Protein AF-A0A956DP45-F1 (afdb_monomer_lite)

Sequence (101 aa):
LAVGPGGSSLLLGTYENVLTLEDTILTATAARHAYAAKLSPSGGLVWLWSLAGSVSEGGDLWVGADDQVLLGQIFRGSVTAGANGWSTNGSDDALLVRLAP

pLDDT: mean 92.79, std 5.14, range [59.31, 97.0]

Structure (mmCIF, N/CA/C/O backbone):
data_AF-A0A956DP45-F1
#
_entry.id   AF-A0A956DP45-F1
#
loop_
_atom_site.group_PDB
_atom_site.id
_atom_site.type_symbol
_atom_site.label_atom_id
_atom_site.label_alt_id
_atom_site.label_comp_id
_atom_site.label_asym_id
_atom_site.label_entity_id
_atom_site.label_seq_id
_atom_site.pdbx_PDB_ins_code
_atom_site.Cartn_x
_atom_site.Cartn_y
_atom_site.Cartn_z
_atom_site.occupancy
_atom_site.B_iso_or_equiv
_atom_site.auth_seq_id
_atom_site.auth_comp_id
_atom_site.auth_asym_id
_atom_site.auth_atom_id
_atom_site.pdbx_PDB_model_num
ATOM 1 N N . LEU A 1 1 ? -1.260 10.364 4.258 1.00 89.25 1 LEU A N 1
ATOM 2 C CA . LEU A 1 1 ? -1.987 10.027 5.506 1.00 89.25 1 LEU A CA 1
ATOM 3 C C . LEU A 1 1 ? -3.413 10.526 5.355 1.00 89.25 1 LEU A C 1
ATOM 5 O O . LEU A 1 1 ? -3.586 11.660 4.929 1.00 89.25 1 LEU A O 1
ATOM 9 N N . ALA A 1 2 ? -4.395 9.698 5.695 1.00 93.00 2 ALA A N 1
ATOM 10 C CA . ALA A 1 2 ? -5.812 10.049 5.720 1.00 93.00 2 ALA A CA 1
ATOM 11 C C . ALA A 1 2 ? -6.455 9.578 7.033 1.00 93.00 2 ALA A C 1
ATOM 13 O O . ALA A 1 2 ? -5.910 8.708 7.714 1.00 93.00 2 ALA A O 1
ATOM 14 N N . VAL A 1 3 ? -7.612 10.145 7.380 1.00 93.31 3 VAL A N 1
ATOM 15 C CA . VAL A 1 3 ? -8.429 9.698 8.517 1.00 93.31 3 VAL A CA 1
ATOM 16 C C . VAL A 1 3 ? -9.648 8.974 7.966 1.00 93.31 3 VAL A C 1
ATOM 18 O O . VAL A 1 3 ? -10.392 9.534 7.163 1.00 93.31 3 VAL A O 1
ATOM 21 N N . GLY A 1 4 ? -9.827 7.724 8.374 1.00 90.81 4 GLY A N 1
ATOM 22 C CA . GLY A 1 4 ? -10.973 6.910 8.010 1.00 90.81 4 GLY A CA 1
ATOM 23 C C . GLY A 1 4 ? -12.121 7.003 9.016 1.00 90.81 4 GLY A C 1
ATOM 24 O O . GLY A 1 4 ? -12.023 7.685 10.046 1.00 90.81 4 GLY A O 1
ATOM 25 N N . PRO A 1 5 ? -13.223 6.284 8.750 1.00 89.31 5 PRO A N 1
ATOM 26 C CA . PRO A 1 5 ? -14.351 6.195 9.666 1.00 89.31 5 PRO A CA 1
ATOM 27 C C . PRO A 1 5 ? -13.918 5.775 11.077 1.00 89.31 5 PRO A C 1
ATOM 29 O O . PRO A 1 5 ? -12.967 5.006 11.265 1.00 89.31 5 PRO A O 1
ATOM 32 N N . GLY A 1 6 ? -14.610 6.314 12.084 1.00 90.38 6 GLY A N 1
ATOM 33 C CA . GLY A 1 6 ? -14.350 6.007 13.492 1.00 90.38 6 GLY A CA 1
ATOM 34 C C . GLY A 1 6 ? -13.015 6.528 14.038 1.00 90.38 6 GLY A C 1
ATOM 35 O O . GLY A 1 6 ? -12.634 6.128 15.131 1.00 90.38 6 GLY A O 1
ATOM 36 N N . GLY A 1 7 ? -12.304 7.398 13.307 1.00 93.31 7 GLY A N 1
ATOM 37 C CA . GLY A 1 7 ? -11.013 7.953 13.736 1.00 93.31 7 GLY A CA 1
ATOM 38 C C . GLY A 1 7 ? -9.816 7.047 13.444 1.00 93.31 7 GLY A C 1
ATOM 39 O O . GLY A 1 7 ? -8.752 7.222 14.031 1.00 93.31 7 GLY A O 1
ATOM 40 N N . SER A 1 8 ? -9.984 6.060 12.562 1.00 94.75 8 SER A N 1
ATOM 41 C CA . SER A 1 8 ? -8.867 5.244 12.087 1.00 94.75 8 SER A CA 1
ATOM 42 C C . SER A 1 8 ? -7.892 6.073 11.248 1.00 94.75 8 SER A C 1
ATOM 44 O O . SER A 1 8 ? -8.282 7.043 10.603 1.00 94.75 8 SER A O 1
ATOM 46 N N . SER A 1 9 ? -6.616 5.698 11.249 1.00 95.19 9 SER A N 1
ATOM 47 C CA . SER A 1 9 ? -5.589 6.363 10.439 1.00 95.19 9 SER A CA 1
ATOM 48 C C . SER A 1 9 ? -5.172 5.470 9.283 1.00 95.19 9 SER A C 1
ATOM 50 O O . SER A 1 9 ? -4.918 4.286 9.486 1.00 95.19 9 SER A O 1
ATOM 52 N N . LEU A 1 10 ? -5.082 6.030 8.078 1.00 95.62 10 LEU A N 1
ATOM 53 C CA . LEU A 1 10 ? -4.624 5.321 6.890 1.00 95.62 10 LEU A CA 1
ATOM 54 C C . LEU A 1 10 ? -3.314 5.906 6.379 1.00 95.62 10 LEU A C 1
ATOM 56 O O . LEU A 1 10 ? -3.207 7.090 6.047 1.00 95.62 10 LEU A O 1
ATOM 60 N N . LEU A 1 11 ? -2.312 5.045 6.303 1.00 95.00 11 LEU A N 1
ATOM 61 C CA . LEU A 1 11 ? -0.968 5.358 5.857 1.00 95.00 11 LEU A CA 1
ATOM 62 C C . LEU A 1 11 ? -0.778 4.836 4.439 1.00 95.00 11 LEU A C 1
ATOM 64 O O . LEU A 1 11 ? -1.192 3.726 4.123 1.00 95.00 11 LEU A O 1
ATOM 68 N N . LEU A 1 12 ? -0.121 5.644 3.615 1.00 95.31 12 LEU A N 1
ATOM 69 C CA . LEU A 1 12 ? 0.456 5.241 2.342 1.00 95.31 12 LEU A CA 1
ATOM 70 C C . LEU A 1 12 ? 1.883 5.752 2.335 1.00 95.31 12 LEU A C 1
ATOM 72 O O . LEU A 1 12 ? 2.136 6.904 2.696 1.00 95.31 12 LEU A O 1
ATOM 76 N N . GLY A 1 13 ? 2.798 4.890 1.932 1.00 94.50 13 GLY A N 1
ATOM 77 C CA . GLY A 1 13 ? 4.192 5.246 1.782 1.00 94.50 13 GLY A CA 1
ATOM 78 C C . GLY A 1 13 ? 4.934 4.209 0.967 1.00 94.50 13 GLY A C 1
ATOM 79 O O . GLY A 1 13 ? 4.350 3.262 0.438 1.00 94.50 13 GLY A O 1
ATOM 80 N N . THR A 1 14 ? 6.243 4.395 0.889 1.00 95.06 14 THR A N 1
ATOM 81 C CA . THR A 1 14 ? 7.146 3.485 0.195 1.00 95.06 14 THR A CA 1
ATOM 82 C C . THR A 1 14 ? 8.193 2.919 1.143 1.00 95.06 14 THR A C 1
ATOM 84 O O . THR A 1 14 ? 8.499 3.526 2.168 1.00 95.06 14 THR A O 1
ATOM 87 N N . TYR A 1 15 ? 8.753 1.763 0.797 1.00 95.06 15 TYR A N 1
ATOM 88 C CA . TYR A 1 15 ? 9.840 1.123 1.534 1.00 95.06 15 TYR A CA 1
ATOM 89 C C . TYR A 1 15 ? 10.820 0.435 0.573 1.00 95.06 15 TYR A C 1
ATOM 91 O O . TYR A 1 15 ? 10.412 -0.112 -0.449 1.00 95.06 15 TYR A O 1
ATOM 99 N N . GLU A 1 16 ? 12.117 0.486 0.890 1.00 93.44 16 GLU A N 1
ATOM 100 C CA . GLU A 1 16 ? 13.202 0.042 -0.012 1.00 93.44 16 GLU A CA 1
ATOM 101 C C . GLU A 1 16 ? 13.999 -1.159 0.526 1.00 93.44 16 GLU A C 1
ATOM 103 O O . GLU A 1 16 ? 14.717 -1.812 -0.220 1.00 93.44 16 GLU A O 1
ATOM 108 N N . ASN A 1 17 ? 13.869 -1.486 1.816 1.00 93.00 17 ASN A N 1
ATOM 109 C CA . ASN A 1 17 ? 14.547 -2.638 2.417 1.00 93.00 17 ASN A CA 1
ATOM 110 C C . ASN A 1 17 ? 13.596 -3.417 3.324 1.00 93.00 17 ASN A C 1
ATOM 112 O O . ASN A 1 17 ? 13.037 -4.435 2.926 1.00 93.00 17 ASN A O 1
ATOM 116 N N . VAL A 1 18 ? 13.346 -2.899 4.524 1.00 95.12 18 VAL A N 1
ATOM 117 C CA . VAL A 1 18 ? 12.413 -3.495 5.476 1.00 95.12 18 VAL A CA 1
ATOM 118 C C . VAL A 1 18 ? 11.458 -2.420 5.964 1.00 95.12 18 VAL A C 1
ATOM 120 O O . VAL A 1 18 ? 11.887 -1.331 6.342 1.00 95.12 18 VAL A O 1
ATOM 123 N N . LEU A 1 19 ? 10.168 -2.739 5.960 1.00 95.75 19 LEU A N 1
ATOM 124 C CA . LEU A 1 19 ? 9.162 -2.026 6.729 1.00 95.75 19 LEU A CA 1
ATOM 125 C C . LEU A 1 19 ? 8.722 -2.933 7.872 1.00 95.75 19 LEU A C 1
ATOM 127 O O . LEU A 1 19 ? 8.151 -3.996 7.635 1.00 95.75 19 LEU A O 1
ATOM 131 N N . THR A 1 20 ? 8.969 -2.490 9.097 1.00 96.06 20 THR A N 1
ATOM 132 C CA . THR A 1 20 ? 8.425 -3.122 10.298 1.00 96.06 20 THR A CA 1
ATOM 133 C C . THR A 1 20 ? 7.301 -2.251 10.830 1.00 96.06 20 THR A C 1
ATOM 135 O O . THR A 1 20 ? 7.506 -1.062 11.079 1.00 96.06 20 THR A O 1
ATOM 138 N N . LEU A 1 21 ? 6.124 -2.844 11.002 1.00 95.25 21 LEU A N 1
ATOM 139 C CA . LEU A 1 21 ? 4.976 -2.208 11.632 1.00 95.25 21 LEU A CA 1
ATOM 140 C C . LEU A 1 21 ? 4.388 -3.185 12.649 1.00 95.25 21 LEU A C 1
ATOM 142 O O . LEU A 1 21 ? 3.859 -4.231 12.274 1.00 95.25 21 LEU A O 1
ATOM 146 N N . GLU A 1 22 ? 4.535 -2.844 13.930 1.00 94.88 22 GLU A N 1
ATOM 147 C CA . GLU A 1 22 ? 4.326 -3.776 15.045 1.00 94.88 22 GLU A CA 1
ATOM 148 C C . GLU A 1 22 ? 5.127 -5.075 14.831 1.00 94.88 22 GLU A C 1
ATOM 150 O O . GLU A 1 22 ? 6.327 -5.011 14.557 1.00 94.88 22 GLU A O 1
ATOM 155 N N . ASP A 1 23 ? 4.475 -6.236 14.910 1.00 94.38 23 ASP A N 1
ATOM 156 C CA . ASP A 1 23 ? 5.091 -7.550 14.702 1.00 94.38 23 ASP A CA 1
ATOM 157 C C . ASP A 1 23 ? 5.104 -7.984 13.222 1.00 94.38 23 ASP A C 1
ATOM 159 O O . ASP A 1 23 ? 5.569 -9.077 12.892 1.00 94.38 23 ASP A O 1
ATOM 163 N N . THR A 1 24 ? 4.598 -7.146 12.304 1.00 94.06 24 THR A N 1
ATOM 164 C CA . THR A 1 24 ? 4.573 -7.453 10.867 1.00 94.06 24 THR A CA 1
ATOM 165 C C . THR A 1 24 ? 5.794 -6.872 10.165 1.00 94.06 24 THR A C 1
ATOM 167 O O . THR A 1 24 ? 6.084 -5.678 10.262 1.00 94.06 24 THR A O 1
ATOM 170 N N . ILE A 1 25 ? 6.492 -7.717 9.406 1.00 94.75 25 ILE A N 1
ATOM 171 C CA . ILE A 1 25 ? 7.691 -7.351 8.650 1.00 94.75 25 ILE A CA 1
ATOM 172 C C . ILE A 1 25 ? 7.416 -7.547 7.159 1.00 94.75 25 ILE A C 1
ATOM 174 O O . ILE A 1 25 ? 7.095 -8.650 6.717 1.00 94.75 25 ILE A O 1
ATOM 178 N N . LEU A 1 26 ? 7.585 -6.483 6.377 1.00 95.19 26 LEU A N 1
ATOM 179 C CA . LEU A 1 26 ? 7.638 -6.538 4.920 1.00 95.19 26 LEU A CA 1
ATOM 180 C C . LEU A 1 26 ? 9.074 -6.325 4.456 1.00 95.19 26 LEU A C 1
ATOM 182 O O . LEU A 1 26 ? 9.721 -5.354 4.843 1.00 95.19 26 LEU A O 1
ATOM 186 N N . THR A 1 27 ? 9.553 -7.200 3.578 1.00 94.69 27 THR A N 1
ATOM 187 C CA . THR A 1 27 ? 10.878 -7.085 2.962 1.00 94.69 27 THR A CA 1
ATOM 188 C C . THR A 1 27 ? 10.722 -6.767 1.485 1.00 94.69 27 THR A C 1
ATOM 190 O O . THR A 1 27 ? 9.934 -7.408 0.789 1.00 94.69 27 THR A O 1
ATOM 193 N N . ALA A 1 28 ? 11.439 -5.753 1.012 1.00 93.38 28 ALA A N 1
ATOM 194 C CA . ALA A 1 28 ? 11.431 -5.379 -0.389 1.00 93.38 28 ALA A CA 1
ATOM 195 C C . ALA A 1 28 ? 12.350 -6.294 -1.205 1.00 93.38 28 ALA A C 1
ATOM 197 O O . ALA A 1 28 ? 13.454 -6.627 -0.781 1.00 93.38 28 ALA A O 1
ATOM 198 N N . THR A 1 29 ? 11.891 -6.697 -2.388 1.00 87.38 29 THR A N 1
ATOM 199 C CA . THR A 1 29 ? 12.669 -7.483 -3.360 1.00 87.38 29 THR A CA 1
ATOM 200 C C . THR A 1 29 ? 13.180 -6.642 -4.529 1.00 87.38 29 THR A C 1
ATOM 202 O O . THR A 1 29 ? 13.964 -7.127 -5.342 1.00 87.38 29 THR A O 1
ATOM 205 N N . ALA A 1 30 ? 12.747 -5.385 -4.624 1.00 83.12 30 ALA A N 1
ATOM 206 C CA . ALA A 1 30 ? 13.184 -4.419 -5.626 1.00 83.12 30 ALA A CA 1
ATOM 207 C C . ALA A 1 30 ? 13.565 -3.095 -4.955 1.00 83.12 30 ALA A C 1
ATOM 209 O O . ALA A 1 30 ? 13.425 -2.947 -3.745 1.00 83.12 30 ALA A O 1
ATOM 210 N N . ALA A 1 31 ? 14.007 -2.125 -5.762 1.00 83.50 31 ALA A N 1
ATOM 211 C CA . ALA A 1 31 ? 14.510 -0.844 -5.272 1.00 83.50 31 ALA A CA 1
ATOM 212 C C . ALA A 1 31 ? 13.525 -0.106 -4.351 1.00 83.50 31 ALA A C 1
ATOM 214 O O . ALA A 1 31 ? 13.962 0.516 -3.395 1.00 83.50 31 ALA A O 1
ATOM 215 N N . ARG A 1 32 ? 12.213 -0.168 -4.626 1.00 92.12 32 ARG A N 1
ATOM 216 C CA . ARG A 1 32 ? 11.196 0.536 -3.836 1.00 92.12 32 ARG A CA 1
ATOM 217 C C . ARG A 1 32 ? 9.800 -0.023 -4.055 1.00 92.12 32 ARG A C 1
ATOM 219 O O . ARG A 1 32 ? 9.328 -0.001 -5.185 1.00 92.12 32 ARG A O 1
ATOM 226 N N . HIS A 1 33 ? 9.141 -0.457 -2.985 1.00 95.25 33 HIS A N 1
ATOM 227 C CA . HIS A 1 33 ? 7.751 -0.928 -2.954 1.00 95.25 33 HIS A CA 1
ATOM 228 C C . HIS A 1 33 ? 6.830 0.109 -2.311 1.00 95.25 33 HIS A C 1
ATOM 230 O O . HIS A 1 33 ? 7.300 0.955 -1.551 1.00 95.25 33 HIS A O 1
ATOM 236 N N . ALA A 1 34 ? 5.524 0.022 -2.570 1.00 95.62 34 ALA A N 1
ATOM 237 C CA . ALA A 1 34 ? 4.518 0.794 -1.839 1.00 95.62 34 ALA A CA 1
ATOM 238 C C . ALA A 1 34 ? 3.844 -0.072 -0.773 1.00 95.62 34 ALA A C 1
ATOM 240 O O . ALA A 1 34 ? 3.693 -1.282 -0.936 1.00 95.62 34 ALA A O 1
ATOM 241 N N . TYR A 1 35 ? 3.395 0.559 0.304 1.00 95.12 35 TYR A N 1
ATOM 242 C CA . TYR A 1 35 ? 2.537 -0.070 1.297 1.00 95.12 35 TYR A CA 1
ATOM 243 C C . TYR A 1 35 ? 1.354 0.831 1.622 1.00 95.12 35 TYR A C 1
ATOM 245 O O . TYR A 1 35 ? 1.454 2.057 1.561 1.00 95.12 35 TYR A O 1
ATOM 253 N N . ALA A 1 36 ? 0.256 0.209 2.031 1.00 95.69 36 ALA A N 1
ATOM 254 C CA . ALA A 1 36 ? -0.829 0.883 2.715 1.00 95.69 36 ALA A CA 1
ATOM 255 C C . ALA A 1 36 ? -1.065 0.200 4.060 1.00 95.69 36 ALA A C 1
ATOM 257 O O . ALA A 1 36 ? -0.961 -1.021 4.158 1.00 95.69 36 ALA A O 1
ATOM 258 N N . ALA A 1 37 ? -1.392 0.968 5.091 1.00 95.69 37 ALA A N 1
ATOM 259 C CA . ALA A 1 37 ? -1.731 0.415 6.395 1.00 95.69 37 ALA A CA 1
ATOM 260 C C . ALA A 1 37 ? -2.921 1.149 6.993 1.00 95.69 37 ALA A C 1
ATOM 262 O O . ALA A 1 37 ? -3.031 2.369 6.855 1.00 95.69 37 ALA A O 1
ATOM 263 N N . LYS A 1 38 ? -3.766 0.418 7.714 1.00 95.62 38 LYS A N 1
ATOM 264 C CA . LYS A 1 38 ? -4.794 1.006 8.567 1.00 95.62 38 LYS A CA 1
ATOM 265 C C . LYS A 1 38 ? -4.451 0.768 10.022 1.00 95.62 38 LYS A C 1
ATOM 267 O O . LYS A 1 38 ? -4.212 -0.364 10.431 1.00 95.62 38 LYS A O 1
ATOM 272 N N . LEU A 1 39 ? -4.492 1.843 10.796 1.00 95.88 39 LEU A N 1
ATOM 273 C CA . LEU A 1 39 ? -4.352 1.832 12.241 1.00 95.88 39 LEU A CA 1
ATOM 274 C C . LEU A 1 39 ? -5.699 2.147 12.893 1.00 95.88 39 LEU A C 1
ATOM 276 O O . LEU A 1 39 ? -6.481 2.967 12.398 1.00 95.88 39 LEU A O 1
ATOM 280 N N . SER A 1 40 ? -5.962 1.507 14.025 1.00 96.25 40 SER A N 1
ATOM 281 C CA . SER A 1 40 ? -7.081 1.827 14.897 1.00 96.25 40 SER A CA 1
ATOM 282 C C . SER A 1 40 ? -6.905 3.235 15.491 1.00 96.25 40 SER A C 1
ATOM 284 O O . SER A 1 40 ? -5.800 3.785 15.470 1.00 96.25 40 SER A O 1
ATOM 286 N N . PRO A 1 41 ? -7.956 3.832 16.079 1.00 96.12 41 PRO A N 1
ATOM 287 C CA . PRO A 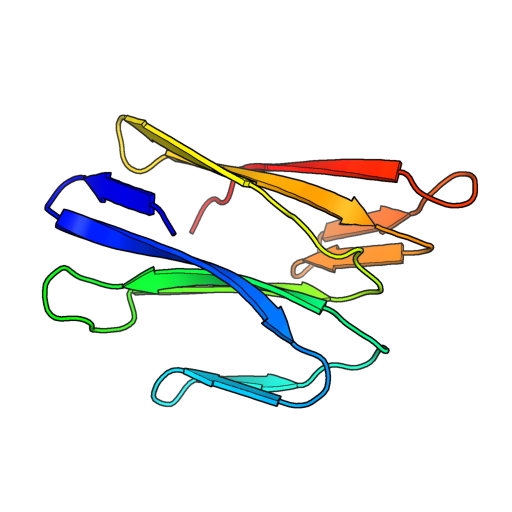1 41 ? -7.838 5.131 16.749 1.00 96.12 41 PRO A CA 1
ATOM 288 C C . PRO A 1 41 ? -6.831 5.141 17.910 1.00 96.12 41 PRO A C 1
ATOM 290 O O . PRO A 1 41 ? -6.328 6.198 18.279 1.00 96.12 41 PRO A O 1
ATOM 293 N N . SER A 1 42 ? -6.524 3.973 18.486 1.00 96.56 42 SER A N 1
ATOM 294 C CA . SER A 1 42 ? -5.498 3.815 19.523 1.00 96.56 42 SER A CA 1
ATOM 295 C C . SER A 1 42 ? -4.093 3.566 18.958 1.00 96.56 42 SER A C 1
ATOM 297 O O . SER A 1 42 ? -3.168 3.343 19.731 1.00 96.56 42 SER A O 1
ATOM 299 N N . GLY A 1 43 ? -3.934 3.574 17.630 1.00 94.69 43 GLY A N 1
ATOM 300 C CA . GLY A 1 43 ? -2.666 3.357 16.932 1.00 94.69 43 GLY A CA 1
ATOM 301 C C . GLY A 1 43 ? -2.319 1.897 16.636 1.00 94.69 43 GLY A C 1
ATOM 302 O O . GLY A 1 43 ? -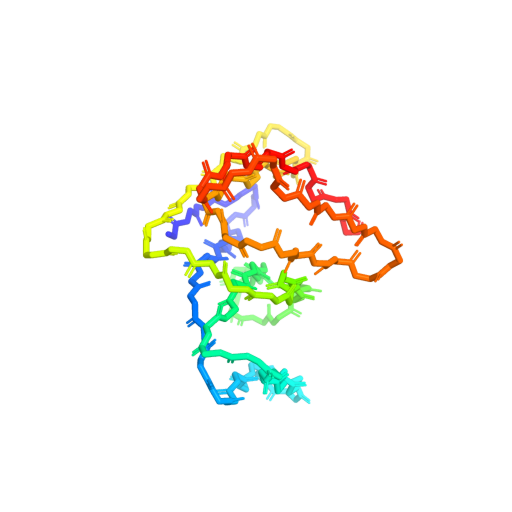1.254 1.659 16.082 1.00 94.69 43 GLY A O 1
ATOM 303 N N . GLY A 1 44 ? -3.194 0.941 16.968 1.00 97.00 44 GLY A N 1
ATOM 304 C CA . GLY A 1 44 ? -2.943 -0.486 16.735 1.00 97.00 44 GLY A CA 1
ATOM 305 C C . GLY A 1 44 ? -3.143 -0.887 15.271 1.00 97.00 44 GLY A C 1
ATOM 306 O O . GLY A 1 44 ? -4.084 -0.408 14.636 1.00 97.00 44 GLY A O 1
ATOM 307 N N . LEU A 1 45 ? -2.306 -1.768 14.728 1.00 96.50 45 LEU A N 1
ATOM 308 C CA . LEU A 1 45 ? -2.398 -2.220 13.339 1.00 96.50 45 LEU A CA 1
ATOM 309 C C . LEU A 1 45 ? -3.680 -3.032 13.098 1.00 96.50 45 LEU A C 1
ATOM 311 O O . LEU A 1 45 ? -3.930 -4.046 13.741 1.00 96.50 45 LEU A O 1
ATOM 315 N N . VAL A 1 46 ? -4.496 -2.589 12.138 1.00 95.12 46 VAL A N 1
ATOM 316 C CA . VAL A 1 46 ? -5.699 -3.309 11.685 1.00 95.12 46 VAL A CA 1
ATOM 317 C C . VAL A 1 46 ? -5.358 -4.191 10.492 1.00 95.12 46 VAL A C 1
ATOM 319 O O . VAL A 1 46 ? -5.692 -5.370 10.473 1.00 95.12 46 VAL A O 1
ATOM 322 N N . TRP A 1 47 ? -4.686 -3.619 9.494 1.00 94.94 47 TRP A N 1
ATOM 323 C CA . TRP A 1 47 ? -4.170 -4.356 8.347 1.00 94.94 47 TRP A CA 1
ATOM 324 C C . TRP A 1 47 ? -2.967 -3.641 7.741 1.00 94.94 47 TRP A C 1
ATOM 326 O O . TRP A 1 47 ? -2.838 -2.415 7.821 1.00 94.94 47 TRP A O 1
ATOM 336 N N . LEU A 1 48 ? -2.113 -4.431 7.095 1.00 95.06 48 LEU A N 1
ATOM 337 C CA . LEU A 1 48 ? -0.980 -3.975 6.303 1.00 95.06 48 LEU A CA 1
ATOM 338 C C . LEU A 1 48 ? -1.053 -4.631 4.924 1.00 95.06 48 LEU A C 1
ATOM 340 O O . LEU A 1 48 ? -1.194 -5.846 4.804 1.00 95.06 48 LEU A O 1
ATOM 344 N N . TRP A 1 49 ? -0.950 -3.814 3.887 1.00 94.50 49 TRP A N 1
ATOM 345 C CA . TRP A 1 49 ? -0.997 -4.223 2.492 1.00 94.50 49 TRP A CA 1
ATOM 346 C C . TRP A 1 49 ? 0.257 -3.738 1.767 1.00 94.50 49 TRP A C 1
ATOM 348 O O . TRP A 1 49 ? 0.758 -2.649 2.047 1.00 94.50 49 TRP A O 1
ATOM 358 N N . SER A 1 50 ? 0.752 -4.533 0.819 1.00 94.44 50 SER A N 1
ATOM 359 C CA . SER A 1 50 ? 1.956 -4.228 0.046 1.00 94.44 50 SER A CA 1
ATOM 360 C C . SER A 1 50 ? 1.716 -4.360 -1.453 1.00 94.44 50 SER A C 1
ATOM 362 O O . SER A 1 50 ? 1.085 -5.317 -1.910 1.00 94.44 50 SER A O 1
ATOM 364 N N . LEU A 1 51 ? 2.284 -3.413 -2.199 1.00 95.50 51 LEU A N 1
ATOM 365 C CA . LEU A 1 51 ? 2.485 -3.480 -3.637 1.00 95.50 51 LEU A CA 1
ATOM 366 C C . LEU A 1 51 ? 3.975 -3.711 -3.904 1.00 95.50 51 LEU A C 1
ATOM 368 O O . LEU A 1 51 ? 4.779 -2.772 -3.916 1.00 95.50 51 LEU A O 1
ATOM 372 N N . ALA A 1 52 ? 4.334 -4.974 -4.112 1.00 95.38 52 ALA A N 1
ATOM 373 C CA . ALA A 1 52 ? 5.693 -5.378 -4.431 1.00 95.38 52 ALA A CA 1
ATOM 374 C C . ALA A 1 52 ? 6.000 -5.110 -5.909 1.00 95.38 52 ALA A C 1
ATOM 376 O O . ALA A 1 52 ? 5.212 -5.439 -6.786 1.00 95.38 52 ALA A O 1
ATOM 377 N N . GLY A 1 53 ? 7.162 -4.542 -6.194 1.00 93.38 53 GLY A N 1
ATOM 378 C CA . GLY A 1 53 ? 7.612 -4.103 -7.519 1.00 93.38 53 GLY A CA 1
ATOM 379 C C . GLY A 1 53 ? 8.144 -2.674 -7.469 1.00 93.38 53 GLY A C 1
ATOM 380 O O . GLY A 1 53 ? 8.221 -2.105 -6.387 1.00 93.38 53 GLY A O 1
ATOM 381 N N . SER A 1 54 ? 8.563 -2.108 -8.601 1.00 93.69 54 SER A N 1
ATOM 382 C CA . SER A 1 54 ? 9.188 -0.778 -8.632 1.00 93.69 54 SER A CA 1
ATOM 383 C C . SER A 1 54 ? 8.137 0.322 -8.765 1.00 93.69 54 SER A C 1
ATOM 385 O O . SER A 1 54 ? 7.602 0.540 -9.853 1.00 93.69 54 SER A O 1
ATOM 387 N N . VAL A 1 55 ? 7.876 1.048 -7.680 1.00 94.56 55 VAL A N 1
ATOM 388 C CA . VAL A 1 55 ? 6.959 2.201 -7.677 1.00 94.56 55 VAL A CA 1
ATOM 389 C C . VAL A 1 55 ? 7.711 3.533 -7.690 1.00 94.56 55 VAL A C 1
ATOM 391 O O . VAL A 1 55 ? 8.845 3.649 -7.203 1.00 94.56 55 VAL A O 1
ATOM 394 N N . SER A 1 56 ? 7.075 4.548 -8.268 1.00 90.44 56 SER A N 1
ATOM 395 C CA . SER A 1 56 ? 7.545 5.931 -8.201 1.00 90.44 56 SER A CA 1
AT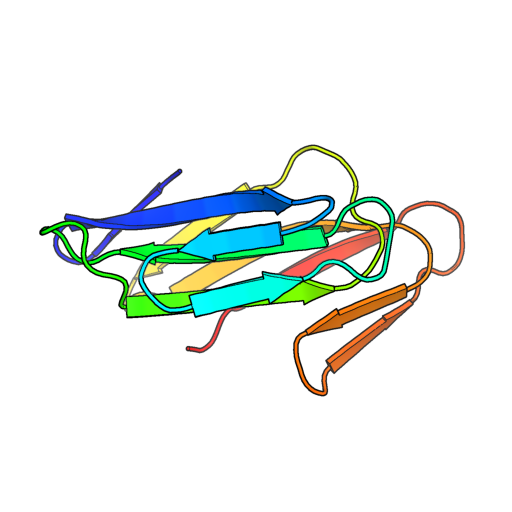OM 396 C C . SER A 1 56 ? 7.276 6.537 -6.823 1.00 90.44 56 SER A C 1
ATOM 398 O O . SER A 1 56 ? 6.542 5.989 -6.003 1.00 90.44 56 SER A O 1
ATOM 400 N N . GLU A 1 57 ? 7.894 7.683 -6.553 1.00 83.19 57 GLU A N 1
ATOM 401 C CA . GLU A 1 57 ? 7.505 8.492 -5.401 1.00 83.19 57 GLU A CA 1
ATOM 402 C C . GLU A 1 57 ? 6.161 9.162 -5.660 1.00 83.19 57 GLU A C 1
ATOM 404 O O . GLU A 1 57 ? 5.838 9.538 -6.788 1.00 83.19 57 GLU A O 1
ATOM 409 N N . GLY A 1 58 ? 5.406 9.361 -4.585 1.00 79.12 58 GLY A N 1
ATOM 410 C CA . GLY A 1 58 ? 4.100 9.987 -4.667 1.00 79.12 58 GLY A CA 1
ATOM 411 C C . GLY A 1 58 ? 2.999 8.971 -4.922 1.00 79.12 58 GLY A C 1
ATOM 412 O O . GLY A 1 58 ? 3.123 8.021 -5.688 1.00 79.12 58 GLY A O 1
ATOM 413 N N . GLY A 1 59 ? 1.906 9.169 -4.205 1.00 90.31 59 GLY A N 1
ATOM 414 C CA . GLY A 1 59 ? 0.779 8.269 -4.139 1.00 90.31 59 GLY A CA 1
ATOM 415 C C . GLY A 1 59 ? -0.352 8.900 -3.393 1.00 90.31 59 GLY A C 1
ATOM 416 O O . GLY A 1 59 ? -0.109 9.768 -2.556 1.00 90.31 59 GLY A O 1
ATOM 417 N N . ASP A 1 60 ? -1.561 8.443 -3.676 1.00 94.88 60 ASP A N 1
ATOM 418 C CA . ASP A 1 60 ? -2.717 8.964 -2.975 1.00 94.88 60 ASP A CA 1
ATOM 419 C C . ASP A 1 60 ? -3.649 7.857 -2.508 1.00 94.88 60 ASP A C 1
ATOM 421 O O . ASP A 1 60 ? -3.739 6.781 -3.111 1.00 94.88 60 ASP A O 1
ATOM 425 N N . LEU A 1 61 ? -4.323 8.152 -1.404 1.00 94.31 61 LEU A N 1
ATOM 426 C CA . LEU A 1 61 ? -5.398 7.348 -0.864 1.00 94.31 61 LEU A CA 1
ATOM 427 C C . LEU A 1 61 ? -6.668 8.176 -0.860 1.00 94.31 61 LEU A C 1
ATOM 429 O O . LEU A 1 61 ? -6.709 9.275 -0.314 1.00 94.31 61 LEU A O 1
ATOM 433 N N . TRP A 1 62 ? -7.738 7.579 -1.356 1.00 94.38 62 TRP A N 1
ATOM 434 C CA . TRP A 1 62 ? -9.078 8.063 -1.094 1.00 94.38 62 TRP A CA 1
ATOM 435 C C . TRP A 1 62 ? -9.772 7.124 -0.116 1.00 94.38 62 TRP A C 1
ATOM 437 O O . TRP A 1 62 ? -9.696 5.901 -0.261 1.00 94.38 62 TRP A O 1
ATOM 447 N N . VAL A 1 63 ? -10.450 7.707 0.870 1.00 93.38 63 VAL A N 1
ATOM 448 C CA . VAL A 1 63 ? -11.231 6.975 1.867 1.00 93.38 63 VAL A CA 1
ATOM 449 C C . VAL A 1 63 ? -12.689 7.381 1.731 1.00 93.38 63 VAL A C 1
ATOM 451 O O . VAL A 1 63 ? -13.033 8.557 1.852 1.00 93.38 63 VAL A O 1
ATOM 454 N N . GLY A 1 64 ? -13.527 6.398 1.435 1.00 89.88 64 GLY A N 1
ATOM 455 C CA . GLY A 1 64 ?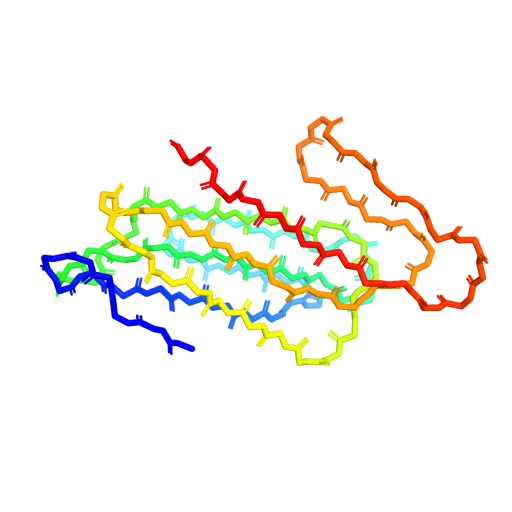 -14.953 6.551 1.212 1.00 89.88 64 GLY A CA 1
ATOM 456 C C . GLY A 1 64 ? -15.809 6.188 2.414 1.00 89.88 64 GLY A C 1
ATOM 457 O O . GLY A 1 64 ? -15.325 5.910 3.513 1.00 89.88 64 GLY A O 1
ATOM 458 N N . ALA A 1 65 ? -17.118 6.150 2.167 1.00 86.38 65 ALA A N 1
ATOM 459 C CA . ALA A 1 65 ? -18.067 5.524 3.078 1.00 86.38 65 ALA A CA 1
ATOM 460 C C . ALA A 1 65 ? -17.757 4.026 3.247 1.00 86.38 65 ALA A C 1
ATOM 462 O O . ALA A 1 65 ? -17.087 3.420 2.406 1.00 86.38 65 ALA A O 1
ATOM 463 N N . ASP A 1 66 ? -18.244 3.448 4.346 1.00 86.81 66 ASP A N 1
ATOM 464 C CA . ASP A 1 66 ? -18.121 2.018 4.656 1.00 86.81 66 ASP A CA 1
ATOM 465 C C . ASP A 1 66 ? -16.682 1.485 4.596 1.00 86.81 66 ASP A C 1
ATOM 467 O O . ASP A 1 66 ? -16.440 0.341 4.223 1.00 86.81 66 ASP A O 1
ATOM 471 N N . ASP A 1 67 ? -15.719 2.336 4.964 1.00 87.62 67 ASP A N 1
ATOM 472 C CA . ASP A 1 67 ? -14.294 2.001 5.011 1.00 87.62 67 ASP A CA 1
ATOM 473 C C . ASP A 1 67 ? -13.689 1.604 3.653 1.00 87.62 67 ASP A C 1
ATOM 475 O O . ASP A 1 67 ? -12.660 0.934 3.584 1.00 87.62 67 ASP A O 1
ATOM 479 N N . GLN A 1 68 ? -14.309 2.035 2.550 1.00 91.88 68 GLN A N 1
ATOM 480 C CA . GLN A 1 68 ? -13.753 1.826 1.220 1.00 91.88 68 GLN A CA 1
ATOM 481 C C . GLN A 1 68 ? -12.454 2.618 1.054 1.00 91.88 68 GLN A C 1
ATOM 483 O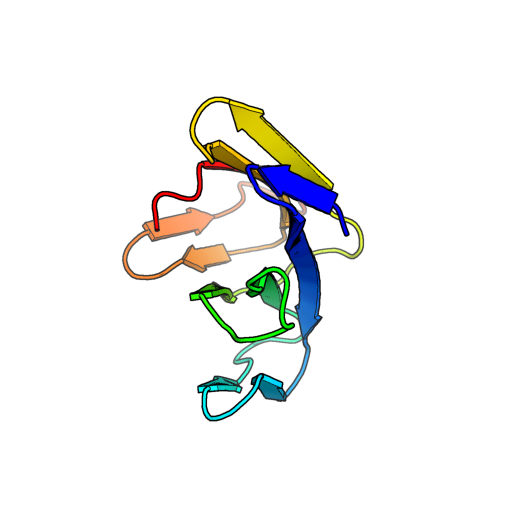 O . GLN A 1 68 ? -12.424 3.827 1.273 1.00 91.88 68 GLN A O 1
ATOM 488 N N . VAL A 1 69 ? -11.401 1.953 0.580 1.00 94.38 69 VAL A N 1
ATOM 489 C CA . VAL A 1 69 ? -10.110 2.593 0.309 1.00 94.38 69 VAL A CA 1
ATOM 490 C C . VAL A 1 69 ? -9.723 2.382 -1.146 1.00 94.38 69 VAL A C 1
ATOM 492 O O . VAL A 1 69 ? -9.681 1.248 -1.631 1.00 94.38 69 VAL A O 1
ATOM 495 N N . LEU A 1 70 ? -9.425 3.475 -1.845 1.00 95.00 70 LEU A N 1
ATOM 496 C CA . LEU A 1 70 ? -8.800 3.454 -3.164 1.00 95.00 70 LEU A CA 1
ATOM 497 C C . LEU A 1 70 ? -7.365 3.952 -3.043 1.00 95.00 70 LEU A C 1
ATOM 499 O O . LEU A 1 70 ? -7.115 4.955 -2.380 1.00 95.00 70 LEU A O 1
ATOM 503 N N . LEU A 1 71 ? -6.443 3.267 -3.708 1.00 95.38 71 LEU A N 1
ATOM 504 C CA . LEU A 1 71 ? -5.033 3.621 -3.777 1.00 95.38 71 LEU A CA 1
ATOM 505 C C . LEU A 1 71 ? -4.642 3.890 -5.223 1.00 95.38 71 LEU A C 1
ATOM 507 O O . LEU A 1 71 ? -4.872 3.048 -6.092 1.00 95.38 71 LEU A O 1
ATOM 511 N N . GLY A 1 72 ? -4.025 5.046 -5.454 1.00 95.62 72 GLY A N 1
ATOM 512 C CA . GLY A 1 72 ? -3.392 5.409 -6.717 1.00 95.62 72 GLY A CA 1
ATOM 513 C C . GLY A 1 72 ? -1.868 5.313 -6.631 1.00 95.62 72 GLY A C 1
ATOM 514 O O . GLY A 1 72 ? -1.262 5.812 -5.676 1.00 95.62 72 GLY A O 1
ATOM 515 N N . GLN A 1 73 ? -1.245 4.699 -7.638 1.00 96.06 73 GLN A N 1
ATOM 516 C CA . GLN A 1 73 ? 0.210 4.626 -7.777 1.00 96.06 73 GLN A CA 1
ATOM 517 C C . GLN A 1 73 ? 0.690 4.729 -9.216 1.00 96.06 73 GLN A C 1
ATOM 519 O O . GLN A 1 73 ? 0.017 4.272 -10.133 1.00 96.06 73 GLN A O 1
ATOM 524 N N . ILE A 1 74 ? 1.896 5.270 -9.390 1.00 95.62 74 ILE A N 1
ATOM 525 C CA . ILE A 1 74 ? 2.660 5.136 -10.631 1.00 95.62 74 ILE A CA 1
ATOM 526 C C . ILE A 1 74 ? 3.709 4.049 -10.421 1.00 95.62 74 ILE A C 1
ATOM 528 O O . ILE A 1 74 ? 4.425 4.051 -9.417 1.00 95.62 74 ILE A O 1
ATOM 532 N N . PHE A 1 75 ? 3.817 3.129 -11.371 1.00 95.31 75 PHE A N 1
ATOM 533 C CA . PHE A 1 75 ? 4.765 2.025 -11.296 1.00 95.31 75 PHE A CA 1
ATOM 534 C C . PHE A 1 75 ? 5.516 1.814 -12.609 1.00 95.31 75 PHE A C 1
ATOM 536 O O . PHE A 1 75 ? 5.073 2.249 -13.670 1.00 95.31 75 PHE A O 1
ATOM 543 N N . ARG A 1 76 ? 6.664 1.134 -12.513 1.00 93.50 76 ARG A N 1
ATOM 544 C CA . ARG A 1 76 ? 7.522 0.748 -13.638 1.00 93.50 76 ARG A CA 1
ATOM 545 C C . ARG A 1 76 ? 7.702 -0.759 -13.687 1.00 93.50 76 ARG A C 1
ATOM 547 O O . ARG A 1 76 ? 7.871 -1.403 -12.650 1.00 93.50 76 ARG A O 1
ATOM 554 N N . GLY A 1 77 ? 7.752 -1.312 -14.896 1.00 93.19 77 GLY A N 1
ATOM 555 C CA . GLY A 1 77 ? 7.935 -2.746 -15.099 1.00 93.19 77 GLY A CA 1
ATOM 556 C C . GLY A 1 77 ? 6.727 -3.527 -14.592 1.00 93.19 77 GLY A C 1
ATOM 557 O O . GLY A 1 77 ? 5.644 -3.405 -15.150 1.00 93.19 77 GLY A O 1
ATOM 558 N N . SER A 1 78 ? 6.896 -4.329 -13.543 1.00 93.81 78 SER A N 1
ATOM 559 C CA . SER A 1 78 ? 5.812 -5.129 -12.966 1.00 93.81 78 SER A CA 1
ATOM 560 C C . SER A 1 78 ? 5.631 -4.867 -11.477 1.00 93.81 78 SER A C 1
ATOM 562 O O . SER A 1 78 ? 6.613 -4.796 -10.732 1.00 93.81 78 SER A O 1
ATOM 564 N N . VAL A 1 79 ? 4.374 -4.816 -11.044 1.00 95.75 79 VAL A N 1
ATOM 565 C CA . VAL A 1 79 ? 3.978 -4.782 -9.635 1.00 95.75 79 VAL A CA 1
ATOM 566 C C . VAL A 1 79 ? 2.982 -5.889 -9.314 1.00 95.75 79 VAL A C 1
ATOM 568 O O . VAL A 1 79 ? 2.225 -6.337 -10.172 1.00 95.75 79 VAL A O 1
ATOM 571 N N . THR A 1 80 ? 2.979 -6.334 -8.064 1.00 95.38 80 THR A N 1
ATOM 572 C CA . THR A 1 80 ? 2.148 -7.427 -7.564 1.00 95.38 80 THR A CA 1
ATOM 573 C C . THR A 1 80 ? 1.603 -7.110 -6.181 1.00 95.38 80 THR A C 1
ATOM 575 O O . THR A 1 80 ? 2.271 -6.486 -5.359 1.00 95.38 80 THR A O 1
ATOM 578 N N . ALA A 1 81 ? 0.382 -7.562 -5.924 1.00 93.00 81 ALA A N 1
ATOM 579 C CA . ALA A 1 81 ? -0.260 -7.498 -4.621 1.00 93.00 81 ALA A CA 1
ATOM 580 C C . ALA A 1 81 ? -0.947 -8.840 -4.351 1.00 93.00 81 ALA A C 1
ATOM 582 O O . ALA A 1 81 ? -2.018 -9.134 -4.896 1.00 93.00 81 ALA A O 1
ATOM 583 N N . GLY A 1 82 ? -0.302 -9.684 -3.543 1.00 89.50 82 GLY A N 1
ATOM 584 C CA . GLY A 1 82 ? -0.716 -11.075 -3.367 1.00 89.50 82 GLY A CA 1
ATOM 585 C C . GLY A 1 82 ? -0.664 -11.839 -4.694 1.00 89.50 82 GLY A C 1
ATOM 586 O O . GLY A 1 82 ? 0.380 -11.896 -5.335 1.00 89.50 82 GLY A O 1
ATOM 587 N N . ALA A 1 83 ? -1.797 -12.410 -5.114 1.00 90.75 83 ALA A N 1
ATOM 588 C CA . ALA A 1 83 ? -1.914 -13.145 -6.378 1.00 90.75 83 ALA A CA 1
ATOM 589 C C . ALA A 1 83 ? -2.167 -12.249 -7.607 1.00 90.75 83 ALA A C 1
ATOM 591 O O . ALA A 1 83 ? -2.140 -12.737 -8.736 1.00 90.75 83 ALA A O 1
ATOM 592 N N . ASN A 1 84 ? -2.437 -10.956 -7.404 1.00 93.38 84 ASN A N 1
ATOM 593 C CA . ASN A 1 84 ? -2.691 -10.024 -8.499 1.00 93.38 84 ASN A CA 1
ATOM 594 C C . ASN A 1 84 ? -1.375 -9.435 -9.009 1.00 93.38 84 ASN A C 1
ATOM 596 O O . ASN A 1 84 ? -0.500 -9.096 -8.211 1.00 93.38 84 ASN A O 1
ATOM 600 N N . GLY A 1 85 ? -1.260 -9.271 -10.326 1.00 95.06 85 GLY A N 1
ATOM 601 C CA . GLY A 1 85 ? -0.087 -8.695 -10.971 1.00 95.06 85 GLY A CA 1
ATOM 602 C C . GLY A 1 85 ? -0.461 -7.774 -12.123 1.00 95.06 85 GLY A C 1
ATOM 603 O O . GLY A 1 85 ? -1.428 -8.026 -12.843 1.00 95.06 85 GLY A O 1
ATOM 604 N N . TRP A 1 86 ? 0.329 -6.718 -12.291 1.00 95.88 86 TRP A N 1
ATOM 605 C CA . TRP A 1 86 ? 0.188 -5.726 -13.349 1.00 95.88 86 TRP A CA 1
ATOM 606 C C . TRP A 1 86 ? 1.555 -5.428 -13.946 1.00 95.88 86 TRP A C 1
ATOM 608 O O . TRP A 1 86 ? 2.542 -5.310 -13.220 1.00 95.88 86 TRP A O 1
ATOM 618 N N . SER A 1 87 ? 1.597 -5.281 -15.265 1.00 96.00 87 SER A N 1
ATOM 619 C CA . SER A 1 87 ? 2.812 -4.956 -16.005 1.00 96.00 87 SER A CA 1
ATOM 620 C C . SER A 1 87 ? 2.566 -3.744 -16.878 1.00 96.00 87 SER A C 1
ATOM 622 O O . SER A 1 87 ? 1.485 -3.614 -17.457 1.00 96.00 87 SER A O 1
ATOM 624 N N . THR A 1 88 ? 3.572 -2.883 -16.979 1.00 95.50 88 THR A N 1
ATOM 625 C CA . THR A 1 88 ? 3.524 -1.739 -17.876 1.00 95.50 88 THR A CA 1
ATOM 626 C C . THR A 1 88 ? 3.635 -2.176 -19.334 1.00 95.50 88 THR A C 1
ATOM 628 O O . THR A 1 88 ? 4.200 -3.231 -19.642 1.00 95.50 88 THR A O 1
ATOM 631 N N . ASN A 1 89 ? 3.148 -1.341 -20.254 1.00 90.50 89 ASN A N 1
ATOM 632 C CA . ASN A 1 89 ? 3.495 -1.433 -21.677 1.00 90.50 89 ASN A CA 1
ATOM 633 C C . ASN A 1 89 ? 4.319 -0.211 -22.107 1.00 90.50 89 ASN A C 1
ATOM 635 O O . ASN A 1 89 ? 3.908 0.589 -22.947 1.00 90.50 89 ASN A O 1
ATOM 639 N N . GLY A 1 90 ? 5.475 -0.042 -21.465 1.00 90.38 90 GLY A N 1
ATOM 640 C CA . GLY A 1 90 ? 6.325 1.135 -21.607 1.00 90.38 90 GLY A CA 1
ATOM 641 C C . GLY A 1 90 ? 7.109 1.419 -20.329 1.00 90.38 90 GLY A C 1
ATOM 642 O O . GLY A 1 90 ? 7.443 0.497 -19.585 1.00 90.38 90 GLY A O 1
ATOM 643 N N . SER A 1 91 ? 7.407 2.697 -20.083 1.00 91.38 91 SER A N 1
ATOM 644 C CA . SER A 1 91 ? 8.162 3.119 -18.896 1.00 91.38 91 SER A CA 1
ATOM 645 C C . SER A 1 91 ? 7.303 3.074 -17.631 1.00 91.38 91 SER A C 1
ATOM 647 O O . SER A 1 91 ? 7.528 2.223 -16.771 1.00 91.38 91 SER A O 1
ATOM 649 N N . ASP A 1 92 ? 6.318 3.971 -17.540 1.00 93.12 92 ASP A N 1
ATOM 650 C CA . ASP A 1 92 ? 5.548 4.242 -16.327 1.00 93.12 92 ASP A CA 1
ATOM 651 C C . ASP A 1 92 ? 4.061 4.121 -16.669 1.00 93.12 92 ASP A C 1
ATOM 653 O O . ASP A 1 92 ? 3.614 4.765 -17.617 1.00 93.12 92 ASP A O 1
ATOM 657 N N . ASP A 1 93 ? 3.307 3.352 -15.883 1.00 95.94 93 ASP A N 1
ATOM 658 C CA . ASP A 1 93 ? 1.842 3.318 -15.957 1.00 95.94 93 ASP A CA 1
ATOM 659 C C . ASP A 1 93 ? 1.218 3.645 -14.596 1.00 95.94 93 ASP A C 1
ATOM 661 O O . ASP A 1 93 ? 1.847 3.526 -13.538 1.00 95.94 93 ASP A O 1
ATOM 665 N N . ALA A 1 94 ? -0.045 4.071 -14.632 1.00 93.94 94 ALA A N 1
ATOM 666 C CA . ALA A 1 94 ? -0.843 4.323 -13.443 1.00 93.94 94 ALA A CA 1
ATOM 667 C C . ALA A 1 94 ? -1.654 3.085 -13.049 1.00 93.94 94 ALA A C 1
ATOM 669 O O . ALA A 1 94 ? -2.266 2.421 -13.885 1.00 93.94 94 ALA A O 1
ATOM 670 N N . LEU A 1 95 ? -1.707 2.820 -11.750 1.00 94.94 95 LEU A N 1
ATOM 671 C CA . LEU A 1 95 ? -2.506 1.778 -11.134 1.00 94.94 95 LEU A CA 1
ATOM 672 C C . LEU A 1 95 ? -3.483 2.412 -10.141 1.00 94.94 95 LEU A C 1
ATOM 674 O O . LEU A 1 95 ? -3.082 3.190 -9.276 1.00 94.94 95 LEU A O 1
ATOM 678 N N . LEU A 1 96 ? -4.757 2.037 -10.246 1.00 95.12 96 LEU A N 1
ATOM 679 C CA . LEU A 1 96 ? -5.788 2.334 -9.255 1.00 95.12 96 LEU A CA 1
ATOM 680 C C . LEU A 1 96 ? -6.312 1.010 -8.698 1.00 95.12 96 LEU A C 1
ATOM 682 O O . LEU A 1 96 ? -6.842 0.190 -9.449 1.00 95.12 96 LEU A O 1
ATOM 686 N N . VAL A 1 97 ? -6.177 0.799 -7.390 1.00 93.75 97 VAL A N 1
ATOM 687 C CA . VAL A 1 97 ? -6.630 -0.428 -6.718 1.00 93.75 97 VAL A CA 1
ATOM 688 C C . VAL A 1 97 ? -7.611 -0.075 -5.617 1.00 93.75 97 VAL A C 1
ATOM 690 O O . VAL A 1 97 ? -7.357 0.813 -4.808 1.00 93.75 97 VAL A O 1
ATOM 693 N N . ARG A 1 98 ? -8.719 -0.814 -5.547 1.00 92.94 98 ARG A N 1
ATOM 694 C CA . ARG A 1 98 ? -9.550 -0.839 -4.346 1.00 92.94 98 ARG A CA 1
ATOM 695 C C . ARG A 1 98 ? -8.972 -1.844 -3.367 1.00 92.94 98 ARG A C 1
ATOM 697 O O . ARG A 1 98 ? -8.887 -3.027 -3.691 1.00 92.94 98 ARG A O 1
ATOM 704 N N . LEU A 1 99 ? -8.619 -1.385 -2.175 1.00 90.50 99 LEU A N 1
ATOM 705 C CA . LEU A 1 99 ? -8.202 -2.273 -1.103 1.00 90.50 99 LEU A CA 1
ATOM 706 C C . LEU A 1 99 ? -9.469 -2.875 -0.486 1.00 90.50 99 LEU A C 1
ATOM 708 O O . LEU A 1 99 ? -10.338 -2.150 -0.004 1.00 90.50 99 LEU A O 1
ATOM 712 N N . ALA A 1 100 ? -9.599 -4.196 -0.581 1.00 70.88 100 ALA A N 1
ATOM 713 C CA . ALA A 1 100 ? -10.605 -4.979 0.127 1.00 70.88 100 ALA A CA 1
ATOM 714 C C . ALA A 1 100 ? -9.861 -5.795 1.196 1.00 70.88 100 ALA A C 1
ATOM 716 O O . ALA A 1 100 ? -9.356 -6.869 0.863 1.00 70.88 100 ALA A O 1
ATOM 717 N N . PRO A 1 101 ? -9.661 -5.233 2.401 1.00 59.31 101 PRO A N 1
ATOM 718 C CA . PRO A 1 101 ? -9.096 -5.967 3.526 1.00 59.31 101 PRO A CA 1
ATOM 719 C C . PRO A 1 101 ? -10.067 -7.029 4.058 1.00 59.31 101 PRO A C 1
ATOM 721 O O . PRO A 1 101 ? -11.300 -6.816 3.968 1.00 59.31 101 PRO A O 1
#

Foldseek 3Di:
DDAEPPRKDKDKDKDQAWDDDPPDIDGAPDRMWMKMWIAHNVRHTPDIWIWHAAWDPDKDWDADPPRKIKIKTKHAAKIDTVPDIDGDPDGIDMDIDIDDD

Radius of gyration: 13.38 Å; chains: 1; bounding box: 33×23×41 Å

Secondary structure (DSSP,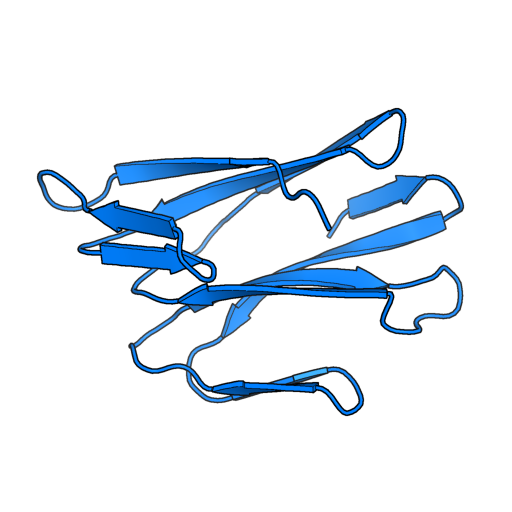 8-state):
-EE-GGG-EEEEEEESSEEEETTEEEE-SSS-EEEEEEE-TTS-EEEEEEEEEEEEEEEEEEE-GGG-EEEEEEEEEEEEETTEEEEEEEEEEEEEEEE--